Protein AF-A0A965QHJ5-F1 (afdb_monomer_lite)

Radius of gyration: 30.72 Å; chains: 1; bounding box: 61×31×101 Å

Structure (mmCIF, N/CA/C/O backbone):
data_AF-A0A965QHJ5-F1
#
_entry.id   AF-A0A965QHJ5-F1
#
loop_
_atom_site.group_PDB
_atom_site.id
_atom_site.type_symbol
_atom_site.label_atom_id
_atom_site.label_alt_id
_atom_site.label_comp_id
_atom_site.label_asym_id
_atom_site.label_entity_id
_atom_site.label_seq_id
_atom_site.pdbx_PDB_ins_code
_atom_site.Cartn_x
_atom_site.Cartn_y
_atom_site.Cartn_z
_atom_site.occupancy
_atom_site.B_iso_or_equiv
_atom_site.auth_seq_id
_atom_site.auth_comp_id
_atom_site.auth_asym_id
_atom_site.auth_atom_id
_atom_site.pdbx_PDB_model_num
ATOM 1 N N . MET A 1 1 ? 43.991 21.434 71.685 1.00 42.03 1 MET A N 1
ATOM 2 C CA . MET A 1 1 ? 43.874 20.545 70.506 1.00 42.03 1 MET A CA 1
ATOM 3 C C . MET A 1 1 ? 42.749 21.095 69.628 1.00 42.03 1 MET A C 1
ATOM 5 O O . MET A 1 1 ? 41.593 20.913 69.973 1.00 42.03 1 MET A O 1
ATOM 9 N N . ILE A 1 2 ? 43.070 21.845 68.568 1.00 42.16 2 ILE A N 1
ATOM 10 C CA . ILE A 1 2 ? 42.112 22.356 67.566 1.00 42.16 2 ILE A CA 1
ATOM 11 C C . ILE A 1 2 ? 42.619 21.820 66.225 1.00 42.16 2 ILE A C 1
ATOM 13 O O . ILE A 1 2 ? 43.753 22.114 65.851 1.00 42.16 2 ILE A O 1
ATOM 17 N N . ARG A 1 3 ? 41.851 20.956 65.552 1.00 58.09 3 ARG A N 1
ATOM 18 C CA . ARG A 1 3 ? 42.230 20.390 64.247 1.00 58.09 3 ARG A CA 1
ATOM 19 C C . ARG A 1 3 ? 41.580 21.207 63.128 1.00 58.09 3 ARG A C 1
ATOM 21 O O . ARG A 1 3 ? 40.371 21.395 63.113 1.00 58.09 3 ARG A O 1
ATOM 28 N N . SER A 1 4 ? 42.452 21.707 62.258 1.00 48.03 4 SER A N 1
ATOM 29 C CA . SER A 1 4 ? 42.246 22.615 61.130 1.00 48.03 4 SER A CA 1
ATOM 30 C C . SER A 1 4 ? 41.464 21.994 59.964 1.00 48.03 4 SER A C 1
ATOM 32 O O . SER A 1 4 ? 41.584 20.799 59.693 1.00 48.03 4 SER A O 1
ATOM 34 N N . ALA A 1 5 ? 40.708 22.842 59.266 1.00 52.12 5 ALA A N 1
ATOM 35 C CA . ALA A 1 5 ? 40.022 22.579 58.011 1.00 52.12 5 ALA A CA 1
ATOM 36 C C . ALA A 1 5 ? 41.008 22.553 56.826 1.00 52.12 5 ALA A C 1
ATOM 38 O O . ALA A 1 5 ? 41.792 23.481 56.636 1.00 52.12 5 ALA A O 1
ATOM 39 N N . THR A 1 6 ? 40.942 21.513 55.993 1.00 63.38 6 THR A N 1
ATOM 40 C CA . THR A 1 6 ? 41.693 21.397 54.735 1.00 63.38 6 THR A CA 1
ATOM 41 C C . THR A 1 6 ? 40.766 21.662 53.546 1.00 63.38 6 THR A C 1
ATOM 43 O O . THR A 1 6 ? 39.972 20.816 53.142 1.00 63.38 6 THR A O 1
ATOM 46 N N . ALA A 1 7 ? 40.860 22.867 52.981 1.00 50.75 7 ALA A N 1
ATOM 47 C CA . ALA A 1 7 ? 40.175 23.247 51.749 1.00 50.75 7 ALA A CA 1
ATOM 48 C C . ALA A 1 7 ? 40.759 22.484 50.541 1.00 50.75 7 ALA A C 1
ATOM 50 O O . ALA A 1 7 ? 41.967 22.490 50.307 1.00 50.75 7 ALA A O 1
ATOM 51 N N . LYS A 1 8 ? 39.891 21.818 49.772 1.00 70.31 8 LYS A N 1
ATOM 52 C CA . LYS A 1 8 ? 40.210 21.147 48.502 1.00 70.31 8 LYS A CA 1
ATOM 53 C C . LYS A 1 8 ? 40.464 22.219 47.422 1.00 70.31 8 LYS A C 1
ATOM 55 O O . LYS A 1 8 ? 39.581 23.054 47.226 1.00 70.31 8 LYS A O 1
ATOM 60 N N . PRO A 1 9 ? 41.605 22.229 46.706 1.00 62.41 9 PRO A N 1
ATOM 61 C CA . PRO A 1 9 ? 41.825 23.205 45.642 1.00 62.41 9 PRO A CA 1
ATOM 62 C C . PRO A 1 9 ? 40.893 22.921 44.453 1.00 62.41 9 PRO A C 1
ATOM 64 O O . PRO A 1 9 ? 40.756 21.773 44.025 1.00 62.41 9 PRO A O 1
ATOM 67 N N . MET A 1 10 ? 40.244 23.969 43.935 1.00 65.06 10 MET A N 1
ATOM 68 C CA . MET A 1 10 ? 39.471 23.922 42.692 1.00 65.06 10 MET A CA 1
ATOM 69 C C . MET A 1 10 ? 40.411 23.566 41.535 1.00 65.06 10 MET A C 1
ATOM 71 O O . MET A 1 10 ? 41.404 24.248 41.296 1.00 65.06 10 MET A O 1
ATOM 75 N N . ASN A 1 11 ? 40.121 22.464 40.848 1.00 62.41 11 ASN A N 1
ATOM 76 C CA . ASN A 1 11 ? 40.905 21.978 39.720 1.00 62.41 11 ASN A CA 1
ATOM 77 C C . ASN A 1 11 ? 40.475 22.728 38.447 1.00 62.41 11 ASN A C 1
ATOM 79 O O . ASN A 1 11 ? 39.419 22.440 37.895 1.00 62.41 11 ASN A O 1
ATOM 83 N N . LEU A 1 12 ? 41.277 23.700 38.000 1.00 60.44 12 LEU A N 1
ATOM 84 C CA . LEU A 1 12 ? 41.018 24.495 36.788 1.00 60.44 12 LEU A CA 1
ATOM 85 C C . LEU A 1 12 ? 41.296 23.725 35.475 1.00 60.44 12 LEU A C 1
ATOM 87 O O . LEU A 1 12 ? 41.008 24.240 34.400 1.00 60.44 12 LEU A O 1
ATOM 91 N N . GLY A 1 13 ? 41.820 22.494 35.533 1.00 60.34 13 GLY A N 1
ATOM 92 C CA . GLY A 1 13 ? 42.184 21.709 34.344 1.00 60.34 13 GLY A CA 1
ATOM 93 C C . GLY A 1 13 ? 41.014 21.071 33.582 1.00 60.34 13 GLY A C 1
ATOM 94 O O . GLY A 1 13 ? 41.206 20.596 32.467 1.00 60.34 13 GLY A O 1
ATOM 95 N N . SER A 1 14 ? 39.801 21.044 34.143 1.00 58.09 14 SER A N 1
ATOM 96 C CA . SER A 1 14 ? 38.633 20.450 33.471 1.00 58.09 14 SER A CA 1
ATOM 97 C C . SER A 1 14 ? 37.956 21.385 32.464 1.00 58.09 14 SER A C 1
ATOM 99 O O . SER A 1 14 ? 37.255 20.907 31.581 1.00 58.09 14 SER A O 1
ATOM 101 N N . ILE A 1 15 ? 38.189 22.701 32.543 1.00 60.03 15 ILE A N 1
ATOM 102 C CA . ILE A 1 15 ? 37.516 23.688 31.676 1.00 60.03 15 ILE A CA 1
ATOM 103 C C . ILE A 1 15 ? 38.121 23.704 30.258 1.00 60.03 15 ILE A C 1
ATOM 105 O O . ILE A 1 15 ? 37.404 23.892 29.277 1.00 60.03 15 ILE A O 1
ATOM 109 N N . GLU A 1 16 ? 39.421 23.430 30.112 1.00 56.94 16 GLU A N 1
ATOM 110 C CA . GLU A 1 16 ? 40.063 23.325 28.790 1.00 56.94 16 GLU A CA 1
ATOM 111 C C . GLU A 1 16 ? 39.643 22.060 28.018 1.00 56.94 16 GLU A C 1
ATOM 113 O O . GLU A 1 16 ? 39.659 22.052 26.785 1.00 56.94 16 GLU A O 1
ATOM 118 N N . ALA A 1 17 ? 39.235 20.994 28.719 1.00 58.09 17 ALA A N 1
ATOM 119 C CA . ALA A 1 17 ? 38.771 19.754 28.097 1.00 58.09 17 ALA A CA 1
ATOM 120 C C . ALA A 1 17 ? 37.396 19.926 27.425 1.00 58.09 17 ALA A C 1
ATOM 122 O O . ALA A 1 17 ? 37.201 19.464 26.297 1.00 58.09 17 ALA A O 1
ATOM 123 N N . ASP A 1 18 ? 36.485 20.665 28.063 1.00 59.78 18 ASP A N 1
ATOM 124 C CA . ASP A 1 18 ? 35.142 20.915 27.530 1.00 59.78 18 ASP A CA 1
ATOM 125 C C . ASP A 1 18 ? 35.170 21.818 26.286 1.00 59.78 18 ASP A C 1
ATOM 127 O O . ASP A 1 18 ? 34.435 21.569 25.325 1.00 59.78 18 ASP A O 1
ATOM 131 N N . LEU A 1 19 ? 36.087 22.794 26.225 1.00 57.22 19 LEU A N 1
ATOM 132 C CA . LEU A 1 19 ? 36.221 23.686 25.065 1.00 57.22 19 LEU A CA 1
ATOM 133 C C . LEU A 1 19 ? 36.778 22.967 23.820 1.00 57.22 19 LEU A C 1
ATOM 135 O O . LEU A 1 19 ? 36.393 23.279 22.692 1.00 57.22 19 LEU A O 1
ATOM 139 N N . ARG A 1 20 ? 37.635 21.952 24.005 1.00 63.47 20 ARG A N 1
ATOM 140 C CA . ARG A 1 20 ? 38.144 21.108 22.905 1.00 63.47 20 ARG A CA 1
ATOM 141 C C . ARG A 1 20 ? 37.081 20.148 22.363 1.00 63.47 20 ARG A C 1
ATOM 143 O O . ARG A 1 20 ? 37.151 19.793 21.189 1.00 63.47 20 ARG A O 1
ATOM 150 N N . SER A 1 21 ? 36.083 19.774 23.168 1.00 56.97 21 SER A N 1
ATOM 151 C CA . SER A 1 21 ? 34.947 18.963 22.702 1.00 56.97 21 SER A CA 1
ATOM 152 C C . SER A 1 21 ? 33.982 19.760 21.812 1.00 56.97 21 SER A C 1
ATOM 154 O O . SER A 1 21 ? 33.418 19.209 20.867 1.00 56.97 21 SER A O 1
ATOM 156 N N . ILE A 1 22 ? 33.879 21.077 22.027 1.00 61.56 22 ILE A N 1
ATOM 157 C CA . ILE A 1 22 ? 33.075 21.978 21.189 1.00 61.56 22 ILE A CA 1
ATOM 158 C C . ILE A 1 22 ? 33.724 22.222 19.815 1.00 61.56 22 ILE A C 1
ATOM 160 O O . ILE A 1 22 ? 33.021 22.351 18.816 1.00 61.56 22 ILE A O 1
ATOM 164 N N . GLY A 1 23 ? 35.061 22.206 19.737 1.00 53.28 23 GLY A N 1
ATOM 165 C CA . GLY A 1 23 ? 35.816 22.279 18.476 1.00 53.28 23 GLY A CA 1
ATOM 166 C C . GLY A 1 23 ? 35.918 20.951 17.709 1.00 53.28 23 GLY A C 1
ATOM 167 O O . GLY A 1 23 ? 36.476 20.921 16.614 1.00 53.28 23 GLY A O 1
ATOM 168 N N . GLY A 1 24 ? 35.398 19.856 18.275 1.00 55.50 24 GLY A N 1
ATOM 169 C CA . GLY A 1 24 ? 35.535 18.486 17.773 1.00 55.50 24 GLY A CA 1
ATOM 170 C C . GLY A 1 24 ? 34.233 17.832 17.307 1.00 55.50 24 GLY A C 1
ATOM 171 O O . GLY A 1 24 ? 34.195 16.608 17.189 1.00 55.50 24 GLY A O 1
ATOM 172 N N . SER A 1 25 ? 33.176 18.604 17.024 1.00 53.91 25 SER A N 1
ATOM 173 C CA . SER A 1 25 ? 31.926 18.094 16.436 1.00 53.91 25 SER A CA 1
ATOM 174 C C . SER A 1 25 ? 32.111 17.735 14.952 1.00 53.91 25 SER A C 1
ATOM 176 O O . SER A 1 25 ? 31.589 18.364 14.033 1.00 53.91 25 SER A O 1
ATOM 178 N N . SER A 1 26 ? 32.900 16.689 14.711 1.00 57.22 26 SER A N 1
ATOM 179 C CA . SER A 1 26 ? 32.781 15.838 13.533 1.00 57.22 26 SER A CA 1
ATOM 180 C C . SER A 1 26 ? 31.560 14.946 13.732 1.00 57.22 26 SER A C 1
ATOM 182 O O . SER A 1 26 ? 31.646 13.906 14.379 1.00 57.22 26 SER A O 1
ATOM 184 N N . GLY A 1 27 ? 30.413 15.368 13.198 1.00 55.09 27 GLY A N 1
ATOM 185 C CA . GLY A 1 27 ? 29.167 14.615 13.362 1.00 55.09 27 GLY A CA 1
ATOM 186 C C . GLY A 1 27 ? 28.091 14.816 12.300 1.00 55.09 27 GLY A C 1
ATOM 187 O O . GLY A 1 27 ? 27.071 14.145 12.373 1.00 55.09 27 GLY A O 1
ATOM 188 N N . VAL A 1 28 ? 28.297 15.665 11.288 1.00 54.41 28 VAL A N 1
ATOM 189 C CA . VAL A 1 28 ? 27.370 15.767 10.147 1.00 54.41 28 VAL A CA 1
ATOM 190 C C . VAL A 1 28 ? 28.124 15.453 8.861 1.00 54.41 28 VAL A C 1
ATOM 192 O O . VAL A 1 28 ? 28.453 16.319 8.057 1.00 54.41 28 VAL A O 1
ATOM 195 N N . LYS A 1 29 ? 28.390 14.158 8.652 1.00 48.47 29 LYS A N 1
ATOM 196 C CA . LYS A 1 29 ? 28.551 13.603 7.302 1.00 48.47 29 LYS A CA 1
ATOM 197 C C . LYS A 1 29 ? 27.168 13.579 6.651 1.00 48.47 29 LYS A C 1
ATOM 199 O O . LYS A 1 29 ? 26.528 12.536 6.555 1.00 48.47 29 LYS A O 1
ATOM 204 N N . GLY A 1 30 ? 26.713 14.747 6.206 1.00 47.53 30 GLY A N 1
ATOM 205 C CA . GLY A 1 30 ? 25.680 14.850 5.186 1.00 47.53 30 GLY A CA 1
ATOM 206 C C . GLY A 1 30 ? 26.253 14.317 3.880 1.00 47.53 30 GLY A C 1
ATOM 207 O O . GLY A 1 30 ? 26.817 15.068 3.090 1.00 47.53 30 GLY A O 1
ATOM 208 N N . LYS A 1 31 ? 26.153 13.002 3.665 1.00 47.81 31 LYS A N 1
ATOM 209 C CA . LYS A 1 31 ? 26.248 12.413 2.328 1.00 47.81 31 LYS A CA 1
ATOM 210 C C . LYS A 1 31 ? 24.996 12.837 1.565 1.00 47.81 31 LYS A C 1
ATOM 212 O O . LYS A 1 31 ? 24.042 12.079 1.477 1.00 47.81 31 LYS A O 1
ATOM 217 N N . ASN A 1 32 ? 25.010 14.052 1.030 1.00 49.62 32 ASN A N 1
ATOM 218 C CA . ASN A 1 32 ? 24.201 14.381 -0.133 1.00 49.62 32 ASN A CA 1
ATOM 219 C C . ASN A 1 32 ? 25.132 14.322 -1.345 1.00 49.62 32 ASN A C 1
ATOM 221 O O . ASN A 1 32 ? 25.517 15.334 -1.924 1.00 49.62 32 ASN A O 1
ATOM 225 N N . GLN A 1 33 ? 25.583 13.102 -1.647 1.00 44.41 33 GLN A N 1
ATOM 226 C CA . GLN A 1 33 ? 26.099 12.784 -2.968 1.00 44.41 33 GLN A CA 1
ATOM 227 C C . GLN A 1 33 ? 24.874 12.657 -3.868 1.00 44.41 33 GLN A C 1
ATOM 229 O O . GLN A 1 33 ? 24.253 11.602 -3.945 1.00 44.41 33 GLN A O 1
ATOM 234 N N . VAL A 1 34 ? 24.509 13.763 -4.506 1.00 55.59 34 VAL A N 1
ATOM 235 C CA . VAL A 1 34 ? 23.773 13.726 -5.769 1.00 55.59 34 VAL A CA 1
ATOM 236 C C . VAL A 1 34 ? 24.765 13.277 -6.842 1.00 55.59 34 VAL A C 1
ATOM 238 O O . VAL A 1 34 ? 25.279 14.074 -7.622 1.00 55.59 34 VAL A O 1
ATOM 241 N N . ASP A 1 35 ? 25.096 11.986 -6.808 1.00 39.84 35 ASP A N 1
ATOM 242 C CA . ASP A 1 35 ? 25.832 11.315 -7.871 1.00 39.84 35 ASP A CA 1
ATOM 243 C C . ASP A 1 35 ? 24.831 11.043 -8.999 1.00 39.84 35 ASP A C 1
ATOM 245 O O . ASP A 1 35 ? 23.942 10.200 -8.883 1.00 39.84 35 ASP A O 1
ATOM 249 N N . GLY A 1 36 ? 24.941 11.813 -10.083 1.00 50.94 36 GLY A N 1
ATOM 250 C CA . GLY A 1 36 ? 24.054 11.790 -11.250 1.00 50.94 36 GLY A CA 1
ATOM 251 C C . GLY A 1 36 ? 24.145 10.526 -12.114 1.00 50.94 36 GLY A C 1
ATOM 252 O O . GLY A 1 36 ? 24.331 10.627 -13.323 1.00 50.94 36 GLY A O 1
ATOM 253 N N . ALA A 1 37 ? 24.011 9.340 -11.520 1.00 50.91 37 ALA A N 1
ATOM 254 C CA . ALA A 1 37 ? 24.049 8.059 -12.225 1.00 50.91 37 ALA A CA 1
ATOM 255 C C . ALA A 1 37 ? 23.229 6.958 -11.518 1.00 50.91 37 ALA A C 1
ATOM 257 O O . ALA A 1 37 ? 23.706 5.836 -11.356 1.00 50.91 37 ALA A O 1
ATOM 258 N N . SER A 1 38 ? 22.017 7.254 -11.026 1.00 50.56 38 SER A N 1
ATOM 259 C CA . SER A 1 38 ? 21.186 6.257 -10.310 1.00 50.56 38 SER A CA 1
ATOM 260 C C . SER A 1 38 ? 19.663 6.428 -10.457 1.00 50.56 38 SER A C 1
ATOM 262 O O . SER A 1 38 ? 18.913 5.929 -9.624 1.00 50.56 38 SER A O 1
ATOM 264 N N . ASN A 1 39 ? 19.171 7.074 -11.520 1.00 58.12 39 ASN A N 1
ATOM 265 C CA . ASN A 1 39 ? 17.723 7.294 -11.696 1.00 58.12 39 ASN A CA 1
ATOM 266 C C . ASN A 1 39 ? 16.913 5.983 -11.806 1.00 58.12 39 ASN A C 1
ATOM 268 O O . ASN A 1 39 ? 15.762 5.923 -11.376 1.00 58.12 39 ASN A O 1
ATOM 272 N N . ASP A 1 40 ? 17.519 4.909 -12.323 1.00 60.41 40 ASP A N 1
ATOM 273 C CA . ASP A 1 40 ? 16.822 3.634 -12.546 1.00 60.41 40 ASP A CA 1
ATOM 274 C C . ASP A 1 40 ? 16.484 2.907 -11.228 1.00 60.41 40 ASP A C 1
ATOM 276 O O . ASP A 1 40 ? 15.494 2.177 -11.134 1.00 60.41 40 ASP A O 1
ATOM 280 N N . GLY A 1 41 ? 17.289 3.123 -10.181 1.00 70.44 41 GLY A N 1
ATOM 281 C CA . GLY A 1 41 ? 17.091 2.512 -8.864 1.00 70.44 41 GLY A CA 1
ATOM 282 C C . GLY A 1 41 ? 16.132 3.288 -7.960 1.00 70.44 41 GLY A C 1
ATOM 283 O O . GLY A 1 41 ? 15.447 2.689 -7.130 1.00 70.44 41 GLY A O 1
ATOM 284 N N . GLU A 1 42 ? 16.051 4.608 -8.124 1.00 79.75 42 GLU A N 1
ATOM 285 C CA . GLU A 1 42 ? 15.230 5.483 -7.280 1.00 79.75 42 GLU A CA 1
ATOM 286 C C . GLU A 1 42 ? 13.731 5.246 -7.482 1.00 79.75 42 GLU A C 1
ATOM 288 O O . GLU A 1 42 ? 12.996 5.135 -6.501 1.00 79.75 42 GLU A O 1
ATOM 293 N N . PHE A 1 43 ? 13.277 5.050 -8.725 1.00 77.81 43 PHE A N 1
ATOM 294 C CA . PHE A 1 43 ? 11.875 4.715 -9.000 1.00 77.81 43 PHE A CA 1
ATOM 295 C C . PHE A 1 43 ? 11.478 3.356 -8.409 1.00 77.81 43 PHE A C 1
ATOM 297 O O . PHE A 1 43 ? 10.410 3.226 -7.810 1.00 77.81 43 PHE A O 1
ATOM 304 N N . LEU A 1 44 ? 12.343 2.342 -8.528 1.00 79.38 44 LEU A N 1
ATOM 305 C CA . LEU A 1 44 ? 12.094 1.025 -7.937 1.00 79.38 44 LEU A CA 1
ATOM 306 C C . LEU A 1 44 ? 12.054 1.077 -6.408 1.00 79.38 44 LEU A C 1
ATOM 308 O O . LEU A 1 44 ? 11.268 0.352 -5.796 1.00 79.38 44 LEU A O 1
ATOM 312 N N . ASN A 1 45 ? 12.876 1.922 -5.788 1.00 81.94 45 ASN A N 1
ATOM 313 C CA . ASN A 1 45 ? 12.847 2.135 -4.345 1.00 81.94 45 ASN A CA 1
ATOM 314 C C . ASN A 1 45 ? 11.567 2.856 -3.910 1.00 81.94 45 ASN A C 1
ATOM 316 O O . ASN A 1 45 ? 10.905 2.374 -2.995 1.00 81.94 45 ASN A O 1
ATOM 320 N N . LEU A 1 46 ? 11.154 3.911 -4.619 1.00 83.25 46 LEU A N 1
ATOM 321 C CA . LEU A 1 46 ? 9.894 4.612 -4.357 1.00 83.25 46 LEU A CA 1
ATOM 322 C C . LEU A 1 46 ? 8.675 3.694 -4.544 1.00 83.25 46 LEU A C 1
ATOM 324 O O . LEU A 1 46 ? 7.748 3.705 -3.739 1.00 83.25 46 LEU A O 1
ATOM 328 N N . LEU A 1 47 ? 8.687 2.848 -5.578 1.00 78.88 47 LEU A N 1
ATOM 329 C CA . LEU A 1 47 ? 7.642 1.854 -5.815 1.00 78.88 47 LEU A CA 1
ATOM 330 C C . LEU A 1 47 ? 7.572 0.826 -4.678 1.00 78.88 47 LEU A C 1
ATOM 332 O O . LEU A 1 47 ? 6.482 0.498 -4.211 1.00 78.88 47 LEU A O 1
ATOM 336 N N . LYS A 1 48 ? 8.721 0.317 -4.220 1.00 84.12 48 LYS A N 1
ATOM 337 C CA . LYS A 1 48 ? 8.791 -0.601 -3.072 1.00 84.12 48 LYS A CA 1
ATOM 338 C C . LYS A 1 48 ? 8.269 0.048 -1.794 1.00 84.12 48 LYS A C 1
ATOM 340 O O . LYS A 1 48 ? 7.560 -0.611 -1.037 1.00 84.12 48 LYS A O 1
ATOM 345 N N . GLU A 1 49 ? 8.605 1.310 -1.568 1.00 87.00 49 GLU A N 1
ATOM 346 C CA . GLU A 1 49 ? 8.151 2.077 -0.411 1.00 87.00 49 GLU A CA 1
ATOM 347 C C . GLU A 1 49 ? 6.632 2.292 -0.459 1.00 87.00 49 GLU A C 1
ATOM 349 O O . GLU A 1 49 ? 5.936 1.964 0.499 1.00 87.00 49 GLU A O 1
ATOM 354 N N . GLY A 1 50 ? 6.085 2.659 -1.623 1.00 81.25 50 GLY A N 1
ATOM 355 C CA . GLY A 1 50 ? 4.639 2.738 -1.834 1.00 81.25 50 GLY A CA 1
ATOM 356 C C . GLY A 1 50 ? 3.921 1.404 -1.584 1.00 81.25 50 GLY A C 1
ATOM 357 O O . GLY A 1 50 ? 2.864 1.384 -0.956 1.00 81.25 50 GLY A O 1
ATOM 358 N N . ILE A 1 51 ? 4.503 0.276 -2.020 1.00 85.19 51 ILE A N 1
ATOM 359 C CA . ILE A 1 51 ? 3.993 -1.084 -1.732 1.00 85.19 51 ILE A CA 1
ATOM 360 C C . ILE A 1 51 ? 3.970 -1.368 -0.230 1.00 85.19 51 ILE A C 1
ATOM 362 O O . ILE A 1 51 ? 2.982 -1.911 0.277 1.00 85.19 51 ILE A O 1
ATOM 366 N N . ALA A 1 52 ? 5.023 -0.990 0.491 1.00 87.88 52 ALA A N 1
ATOM 367 C CA . ALA A 1 52 ? 5.077 -1.146 1.938 1.00 87.88 52 ALA A CA 1
ATOM 368 C C . ALA A 1 52 ? 4.017 -0.285 2.649 1.00 87.88 52 ALA A C 1
ATOM 370 O O . ALA A 1 52 ? 3.363 -0.770 3.577 1.00 87.88 52 ALA A O 1
ATOM 371 N N . ASP A 1 53 ? 3.785 0.940 2.177 1.00 83.44 53 ASP A N 1
ATOM 372 C CA . ASP A 1 53 ? 2.786 1.853 2.738 1.00 83.44 53 ASP A CA 1
ATOM 373 C C . ASP A 1 53 ? 1.353 1.361 2.534 1.00 83.44 53 ASP A C 1
ATOM 375 O O . ASP A 1 53 ? 0.555 1.379 3.475 1.00 83.44 53 ASP A O 1
ATOM 379 N N . VAL A 1 54 ? 1.021 0.840 1.350 1.00 82.69 54 VAL A N 1
ATOM 380 C CA . VAL A 1 54 ? -0.300 0.231 1.125 1.00 82.69 54 VAL A CA 1
ATOM 381 C C . VAL A 1 54 ? -0.488 -0.990 2.022 1.00 82.69 54 VAL A C 1
ATOM 383 O O . VAL A 1 54 ? -1.535 -1.120 2.651 1.00 82.69 54 VAL A O 1
ATOM 386 N N . ASN A 1 55 ? 0.528 -1.846 2.166 1.00 84.88 55 ASN A N 1
ATOM 387 C CA . ASN A 1 55 ? 0.456 -2.996 3.074 1.00 84.88 55 ASN A CA 1
ATOM 388 C C . ASN A 1 55 ? 0.198 -2.561 4.528 1.00 84.88 55 ASN A C 1
ATOM 390 O O . ASN A 1 55 ? -0.644 -3.139 5.222 1.00 84.88 55 ASN A O 1
ATOM 394 N N . LYS A 1 56 ? 0.880 -1.503 4.977 1.00 88.00 56 LYS A N 1
ATOM 395 C CA . LYS A 1 56 ? 0.673 -0.919 6.303 1.00 88.00 56 LYS A CA 1
ATOM 396 C C . LYS A 1 56 ? -0.752 -0.384 6.465 1.00 88.00 56 LYS A C 1
ATOM 398 O O . LYS A 1 56 ? -1.397 -0.700 7.463 1.00 88.00 56 LYS A O 1
ATOM 403 N N . SER A 1 57 ? -1.255 0.351 5.474 1.00 79.81 57 SER A N 1
ATOM 404 C CA . SER A 1 57 ? -2.611 0.909 5.483 1.00 79.81 57 SER A CA 1
ATOM 405 C C . SER A 1 57 ? -3.694 -0.179 5.477 1.00 79.81 57 SER A C 1
ATOM 407 O O . SER A 1 57 ? -4.688 -0.062 6.196 1.00 79.81 57 SER A O 1
ATOM 409 N N . MET A 1 58 ? -3.476 -1.284 4.755 1.00 78.50 58 MET A N 1
ATOM 410 C CA . MET A 1 58 ? -4.352 -2.461 4.797 1.00 78.50 58 MET A CA 1
ATOM 411 C C . MET A 1 58 ? -4.400 -3.076 6.200 1.00 78.50 58 MET A C 1
ATOM 413 O O . MET A 1 58 ? -5.482 -3.283 6.741 1.00 78.50 58 MET A O 1
ATOM 417 N N . LYS A 1 59 ? -3.243 -3.288 6.843 1.00 85.81 59 LYS A N 1
ATOM 418 C CA . LYS A 1 59 ? -3.178 -3.812 8.219 1.00 85.81 59 LYS A CA 1
ATOM 419 C C . LYS A 1 59 ? -3.850 -2.905 9.249 1.00 85.81 59 LYS A C 1
ATOM 421 O O . LYS A 1 59 ? -4.477 -3.401 10.184 1.00 85.81 59 LYS A O 1
ATOM 426 N N . GLU A 1 60 ? -3.692 -1.591 9.115 1.00 82.19 60 GLU A N 1
ATOM 427 C CA . GLU A 1 60 ? -4.387 -0.621 9.969 1.00 82.19 60 GLU A CA 1
ATOM 428 C C . GLU A 1 60 ? -5.901 -0.679 9.766 1.00 82.19 60 GLU A C 1
ATOM 430 O O . GLU A 1 60 ? -6.643 -0.679 10.747 1.00 82.19 60 GLU A O 1
ATOM 435 N N . SER A 1 61 ? -6.352 -0.811 8.518 1.00 73.62 61 SER A N 1
ATOM 436 C CA . SER A 1 61 ? -7.772 -0.946 8.178 1.00 73.62 61 SER A CA 1
ATOM 437 C C . SER A 1 61 ? -8.379 -2.238 8.732 1.00 73.62 61 SER A C 1
ATOM 439 O O . SER A 1 61 ? -9.474 -2.205 9.298 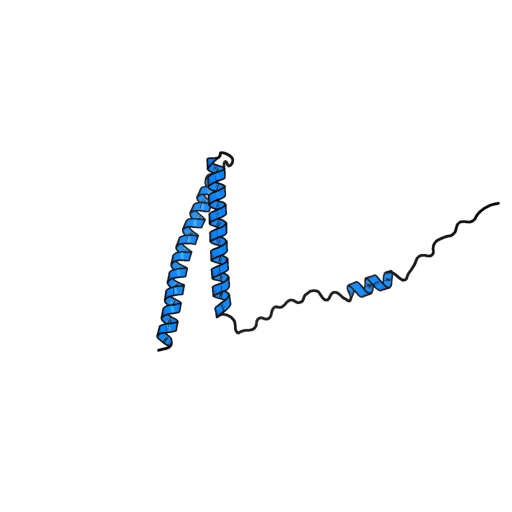1.00 73.62 61 SER A O 1
ATOM 441 N N . ASP A 1 62 ? -7.662 -3.361 8.647 1.00 78.88 62 ASP A N 1
ATOM 442 C CA . ASP A 1 62 ? -8.081 -4.642 9.230 1.00 78.88 62 ASP A CA 1
ATOM 443 C C . ASP A 1 62 ? -8.220 -4.537 10.751 1.00 78.88 62 ASP A C 1
ATOM 445 O O . ASP A 1 62 ? -9.220 -4.963 11.334 1.00 78.88 62 ASP A O 1
ATOM 449 N N . LYS A 1 63 ? -7.241 -3.902 11.404 1.00 81.00 63 LYS A N 1
ATOM 450 C CA . LYS A 1 63 ? -7.268 -3.670 12.848 1.00 81.00 63 LYS A CA 1
ATOM 451 C C . LYS A 1 63 ? -8.429 -2.761 13.252 1.00 81.00 63 LYS A C 1
ATOM 453 O O . LYS A 1 63 ? -9.166 -3.100 14.173 1.00 81.00 63 LYS A O 1
ATOM 458 N N . ALA A 1 64 ? -8.636 -1.657 12.536 1.00 69.62 64 ALA A N 1
ATOM 459 C CA . ALA A 1 64 ? -9.748 -0.740 12.771 1.00 69.62 64 ALA A CA 1
ATOM 460 C C . ALA A 1 64 ? -11.110 -1.422 12.562 1.00 69.62 64 ALA A C 1
ATOM 462 O O . ALA A 1 64 ? -12.044 -1.179 13.323 1.00 69.62 64 ALA A O 1
ATOM 463 N N . SER A 1 65 ? -11.222 -2.313 11.574 1.00 67.44 65 SER A N 1
ATOM 464 C CA . SER A 1 65 ? -12.427 -3.115 11.326 1.00 67.44 65 SER A CA 1
ATOM 465 C C . SER A 1 65 ? -12.698 -4.103 12.463 1.00 67.44 65 SER A C 1
ATOM 467 O O . SER A 1 65 ? -13.841 -4.265 12.891 1.00 67.44 65 SER A O 1
ATOM 469 N N . MET A 1 66 ? -11.649 -4.720 13.009 1.00 72.81 66 MET A N 1
ATOM 470 C CA . MET A 1 66 ? -11.750 -5.650 14.135 1.00 72.81 66 MET A CA 1
ATOM 471 C C . MET A 1 66 ? -12.082 -4.933 15.455 1.00 72.81 66 MET A C 1
ATOM 473 O O . MET A 1 66 ? -12.903 -5.413 16.240 1.00 72.81 66 MET A O 1
ATOM 477 N N . ASP A 1 67 ? -11.524 -3.743 15.679 1.00 68.00 67 ASP A N 1
ATOM 478 C CA . ASP A 1 67 ? -11.849 -2.881 16.823 1.00 68.00 67 ASP A CA 1
ATOM 479 C C . ASP A 1 67 ? -13.285 -2.326 16.741 1.00 68.00 67 ASP A C 1
ATOM 481 O O . ASP A 1 67 ? -13.953 -2.159 17.766 1.00 68.00 67 ASP A O 1
ATOM 485 N N . LEU A 1 68 ? -13.799 -2.104 15.527 1.00 66.12 68 LEU A N 1
ATOM 486 C CA . LEU A 1 68 ? -15.199 -1.751 15.286 1.00 66.12 68 LEU A CA 1
ATOM 487 C C . LEU A 1 68 ? -16.137 -2.936 15.584 1.00 66.12 68 LEU A C 1
ATOM 489 O O . LEU A 1 68 ? -17.117 -2.782 16.309 1.00 66.12 68 LEU A O 1
ATOM 493 N N . ALA A 1 69 ? -15.812 -4.135 15.086 1.00 66.75 69 ALA A N 1
ATOM 494 C CA . ALA A 1 69 ? -16.606 -5.350 15.291 1.00 66.75 69 ALA A CA 1
ATOM 495 C C . ALA A 1 69 ? -16.640 -5.814 16.760 1.00 66.75 69 ALA A C 1
ATOM 497 O O . ALA A 1 69 ? -17.628 -6.389 17.209 1.00 66.75 69 ALA A O 1
ATOM 498 N N . THR A 1 70 ? -15.577 -5.541 17.524 1.00 74.56 70 THR A N 1
ATOM 499 C CA . THR A 1 70 ? -15.504 -5.822 18.971 1.00 74.56 70 THR A CA 1
ATOM 500 C C . THR A 1 70 ? -16.153 -4.736 19.837 1.00 74.56 70 THR A C 1
ATOM 502 O O . THR A 1 70 ? -16.152 -4.853 21.063 1.00 74.56 70 THR A O 1
ATOM 505 N N . GLY A 1 71 ? -16.719 -3.686 19.226 1.00 63.56 71 GLY A N 1
ATOM 506 C CA . GLY A 1 71 ? -17.416 -2.602 19.923 1.00 63.56 71 GLY A CA 1
ATOM 507 C C . GLY A 1 71 ? -16.495 -1.636 20.675 1.00 63.56 71 GLY A C 1
ATOM 508 O O . GLY A 1 71 ? -16.976 -0.838 21.476 1.00 63.56 71 GLY A O 1
ATOM 509 N N . LYS A 1 72 ? -15.176 -1.691 20.439 1.00 60.66 72 LYS A N 1
ATOM 510 C CA . LYS A 1 72 ? -14.182 -0.815 21.083 1.00 60.66 72 LYS A CA 1
ATOM 511 C C . LYS A 1 72 ? -14.049 0.554 20.420 1.00 60.66 72 LYS A C 1
ATOM 513 O O . LYS A 1 72 ? -13.454 1.447 21.019 1.00 60.66 72 LYS A O 1
ATOM 518 N N . SER A 1 73 ? -14.582 0.736 19.212 1.00 55.09 73 SER A N 1
ATOM 519 C CA . SER A 1 73 ? -14.466 1.989 18.466 1.00 55.09 73 SER A CA 1
ATOM 520 C C . SER A 1 73 ? -15.821 2.486 17.970 1.00 55.09 73 SER A C 1
ATOM 522 O O . SER A 1 73 ? -16.571 1.758 17.328 1.00 55.09 73 SER A O 1
ATOM 524 N N . SER A 1 74 ? -16.112 3.759 18.246 1.00 57.31 74 SER A N 1
ATOM 525 C CA . SER A 1 74 ? -17.314 4.470 17.785 1.00 57.31 74 SER A CA 1
ATOM 526 C C . SER A 1 74 ? -17.126 5.137 16.410 1.00 57.31 74 SER A C 1
ATOM 528 O O . SER A 1 74 ? -18.016 5.843 15.939 1.00 57.31 74 SER A O 1
ATOM 530 N N . ASN A 1 75 ? -15.971 4.941 15.763 1.00 63.97 75 ASN A N 1
ATOM 531 C CA . ASN A 1 75 ? -15.555 5.668 14.561 1.00 63.97 75 ASN A CA 1
ATOM 532 C C . ASN A 1 75 ? -15.735 4.843 13.277 1.00 63.97 75 ASN A C 1
ATOM 534 O O . ASN A 1 75 ? -14.797 4.649 12.509 1.00 63.97 75 ASN A O 1
ATOM 538 N N . ILE A 1 76 ? -16.966 4.404 12.998 1.00 66.94 76 ILE A N 1
ATOM 539 C CA . ILE A 1 76 ? -17.314 3.726 11.733 1.00 66.94 76 ILE A CA 1
ATOM 540 C C . ILE A 1 76 ? -16.913 4.542 10.491 1.00 66.94 76 ILE A C 1
ATOM 542 O O . ILE A 1 76 ? -16.563 3.975 9.461 1.00 66.94 76 ILE A O 1
ATOM 546 N N . HIS A 1 77 ? -16.904 5.874 10.605 1.00 71.94 77 HIS A N 1
ATOM 547 C CA . HIS A 1 77 ? -16.473 6.779 9.538 1.00 71.94 77 HIS A CA 1
ATOM 548 C C . HIS A 1 77 ? -14.970 6.661 9.233 1.00 71.94 77 HIS A C 1
ATOM 550 O O . HIS A 1 77 ? -14.593 6.673 8.065 1.00 71.94 77 HIS A O 1
ATOM 556 N N . GLU A 1 78 ? -14.121 6.495 10.251 1.00 74.00 78 GLU A N 1
ATOM 557 C CA . GLU A 1 78 ? -12.667 6.345 10.085 1.00 74.00 78 GLU A CA 1
ATOM 558 C C . GLU A 1 78 ? -12.328 5.005 9.415 1.00 74.00 78 GLU A C 1
ATOM 560 O O . GLU A 1 78 ? -11.490 4.947 8.513 1.00 74.00 78 GLU A O 1
ATOM 565 N N . THR A 1 79 ? -13.033 3.931 9.796 1.00 75.25 79 THR A N 1
ATOM 566 C CA . THR A 1 79 ? -12.891 2.609 9.169 1.00 75.25 79 THR A CA 1
ATOM 567 C C . THR A 1 79 ? -13.327 2.649 7.705 1.00 75.25 79 THR A C 1
ATOM 569 O O . THR A 1 79 ? -12.567 2.231 6.837 1.00 75.25 79 THR A O 1
ATOM 572 N N . MET A 1 80 ? -14.503 3.215 7.405 1.00 77.25 80 MET A N 1
ATOM 573 C CA . MET A 1 80 ? -14.985 3.368 6.023 1.00 77.25 80 MET A CA 1
ATOM 574 C C . MET A 1 80 ? -14.036 4.221 5.171 1.00 77.25 80 MET A C 1
ATOM 576 O O . MET A 1 80 ? -13.774 3.886 4.017 1.00 77.25 80 MET A O 1
ATOM 580 N N . LEU A 1 81 ? -13.476 5.296 5.738 1.00 82.06 81 LEU A N 1
ATOM 581 C CA . LEU A 1 81 ? -12.494 6.134 5.050 1.00 82.06 81 LEU A CA 1
ATOM 582 C C . LEU A 1 81 ? -11.183 5.383 4.786 1.00 82.06 81 LEU A C 1
ATOM 584 O O . LEU A 1 81 ? -10.589 5.540 3.720 1.00 82.06 81 LEU A O 1
ATOM 588 N N . SER A 1 82 ? -10.732 4.567 5.738 1.00 75.62 82 SER A N 1
ATOM 589 C CA . SER A 1 82 ? -9.516 3.760 5.596 1.00 75.62 82 SER A CA 1
ATOM 590 C C . SER A 1 82 ? -9.686 2.678 4.528 1.00 75.62 82 SER A C 1
ATOM 592 O O . SER A 1 82 ? -8.823 2.537 3.663 1.00 75.62 82 SER A O 1
ATOM 594 N N . VAL A 1 83 ? -10.843 2.010 4.497 1.00 82.12 83 VAL A N 1
ATOM 595 C CA . VAL A 1 83 ? -11.206 1.052 3.441 1.00 82.12 83 VAL A CA 1
ATOM 596 C C . VAL A 1 83 ? -11.237 1.734 2.069 1.00 82.12 83 VAL A C 1
ATOM 598 O O . VAL A 1 83 ? -10.594 1.253 1.139 1.00 82.12 83 VAL A O 1
ATOM 601 N N . ALA A 1 84 ? -11.884 2.897 1.947 1.00 83.00 84 ALA A N 1
ATOM 602 C CA . ALA A 1 84 ? -11.932 3.640 0.686 1.00 83.00 84 ALA A CA 1
ATOM 603 C C . ALA A 1 84 ? -10.533 4.067 0.193 1.00 83.00 84 ALA A C 1
ATOM 605 O O . ALA A 1 84 ? -10.232 3.986 -1.000 1.00 83.00 84 ALA A O 1
ATOM 606 N N . LYS A 1 85 ? -9.645 4.489 1.106 1.00 82.06 85 LYS A N 1
ATOM 607 C CA . LYS A 1 85 ? -8.241 4.796 0.783 1.00 82.06 85 LYS A CA 1
ATOM 608 C C . LYS A 1 85 ? -7.480 3.553 0.319 1.00 82.06 85 LYS A C 1
ATOM 610 O O . LYS A 1 85 ? -6.723 3.641 -0.648 1.00 82.06 85 LYS A O 1
ATOM 615 N N . ALA A 1 86 ? -7.689 2.412 0.974 1.00 83.44 86 ALA A N 1
ATOM 616 C CA . ALA A 1 86 ? -7.046 1.153 0.615 1.00 83.44 86 ALA A CA 1
ATOM 617 C C . ALA A 1 86 ? -7.484 0.663 -0.776 1.00 83.44 86 ALA A C 1
ATOM 619 O O . ALA A 1 86 ? -6.634 0.300 -1.588 1.00 83.44 86 ALA A O 1
ATOM 620 N N . GLU A 1 87 ? -8.781 0.721 -1.093 1.00 86.81 87 GLU A N 1
ATOM 621 C CA . GLU A 1 87 ? -9.305 0.363 -2.418 1.00 86.81 87 GLU A CA 1
ATOM 622 C C . GLU A 1 87 ? -8.742 1.261 -3.527 1.00 86.81 87 GLU A C 1
ATOM 624 O O . GLU A 1 87 ? -8.341 0.773 -4.589 1.00 86.81 87 GLU A O 1
ATOM 629 N N . LEU A 1 88 ? -8.664 2.573 -3.287 1.00 91.38 88 LEU A N 1
ATOM 630 C CA . LEU A 1 88 ? -8.073 3.512 -4.240 1.00 91.38 88 LEU A CA 1
ATOM 631 C C . LEU A 1 88 ? -6.578 3.231 -4.455 1.00 91.38 88 LEU A C 1
ATOM 633 O O . LEU A 1 88 ? -6.122 3.153 -5.598 1.00 91.38 88 LEU A O 1
ATOM 637 N N . GLY A 1 89 ? -5.824 3.033 -3.370 1.00 86.19 89 GLY A N 1
ATOM 638 C CA . GLY A 1 89 ? -4.398 2.710 -3.427 1.00 86.19 89 GLY A CA 1
ATOM 639 C C . GLY A 1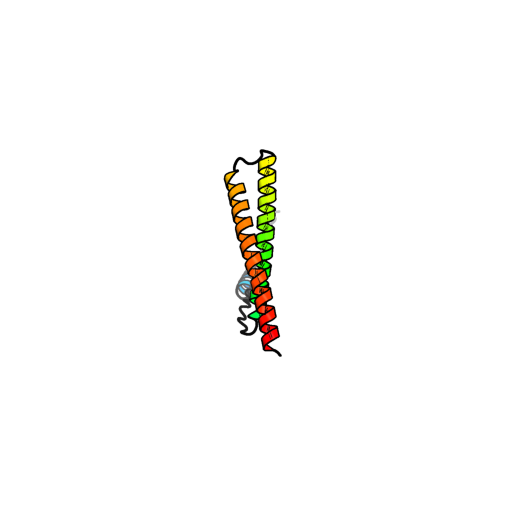 89 ? -4.123 1.401 -4.167 1.00 86.19 89 GLY A C 1
ATOM 640 O O . GLY A 1 89 ? -3.219 1.338 -5.003 1.00 86.19 89 GLY A O 1
ATOM 641 N N . LEU A 1 90 ? -4.947 0.377 -3.935 1.00 89.31 90 LEU A N 1
ATOM 642 C CA . LEU A 1 90 ? -4.843 -0.910 -4.616 1.00 89.31 90 LEU A CA 1
ATOM 643 C C . LEU A 1 90 ? -5.086 -0.781 -6.124 1.00 89.31 90 LEU A C 1
ATOM 645 O O . LEU A 1 90 ? -4.292 -1.281 -6.922 1.00 89.31 90 LEU A O 1
ATOM 649 N N . ASN A 1 91 ? -6.148 -0.080 -6.529 1.00 88.25 91 ASN A N 1
ATOM 650 C CA . ASN A 1 91 ? -6.433 0.161 -7.945 1.00 88.25 91 ASN A CA 1
ATOM 651 C C . ASN A 1 91 ? -5.279 0.897 -8.637 1.00 88.25 91 ASN A C 1
ATOM 653 O O . ASN A 1 91 ? -4.883 0.539 -9.750 1.00 88.25 91 ASN A O 1
ATOM 657 N N . MET A 1 92 ? -4.694 1.884 -7.959 1.00 89.75 92 MET A N 1
ATOM 658 C CA . MET A 1 92 ? -3.545 2.622 -8.473 1.00 89.75 92 MET A CA 1
ATOM 659 C C . MET A 1 92 ? -2.304 1.726 -8.603 1.00 89.75 92 MET A C 1
ATOM 661 O O . MET A 1 92 ? -1.598 1.794 -9.609 1.00 89.75 92 MET A O 1
ATOM 665 N N . MET A 1 93 ? -2.072 0.813 -7.655 1.00 86.88 93 MET A N 1
ATOM 666 C CA . MET A 1 93 ? -0.990 -0.173 -7.752 1.00 86.88 93 MET A CA 1
ATOM 667 C C . MET A 1 93 ? -1.149 -1.146 -8.906 1.00 86.88 93 MET A C 1
ATOM 669 O O . MET A 1 93 ? -0.160 -1.477 -9.556 1.00 86.88 93 MET A O 1
ATOM 673 N N . VAL A 1 94 ? -2.368 -1.605 -9.186 1.00 91.38 94 VAL A N 1
ATOM 674 C CA . VAL A 1 94 ? -2.619 -2.488 -10.332 1.00 91.38 94 VAL A CA 1
ATOM 675 C C . VAL A 1 94 ? -2.255 -1.776 -11.635 1.00 91.38 94 VAL A C 1
ATOM 677 O O . VAL A 1 94 ? -1.580 -2.359 -12.486 1.00 91.38 94 VAL A O 1
ATOM 680 N N . GLN A 1 95 ? -2.626 -0.502 -11.775 1.00 89.12 95 GLN A N 1
ATOM 681 C CA . GLN A 1 95 ? -2.251 0.304 -12.940 1.00 89.12 95 GLN A CA 1
ATOM 682 C C . GLN A 1 95 ? -0.735 0.503 -13.031 1.00 89.12 95 GLN 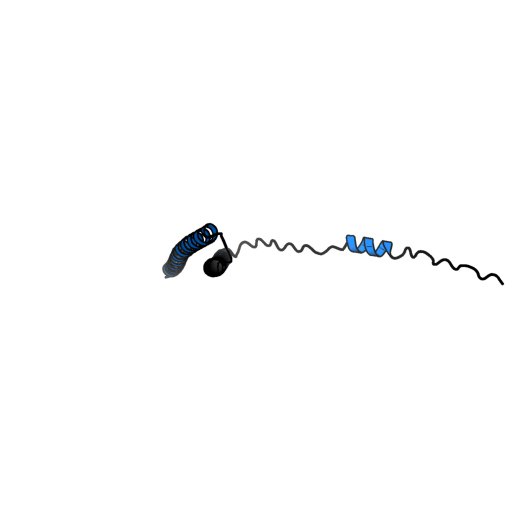A C 1
ATOM 684 O O . GLN A 1 95 ? -0.155 0.338 -14.105 1.00 89.12 95 GLN A O 1
ATOM 689 N N . LEU A 1 96 ? -0.082 0.787 -11.904 1.00 87.12 96 LEU A N 1
ATOM 690 C CA . LEU A 1 96 ? 1.364 0.973 -11.835 1.00 87.12 96 LEU A CA 1
ATOM 691 C C . LEU A 1 96 ? 2.129 -0.313 -12.174 1.00 87.12 96 LEU A C 1
ATOM 693 O O . LEU A 1 96 ? 3.095 -0.272 -12.930 1.00 87.12 96 LEU A O 1
ATOM 697 N N . ARG A 1 97 ? 1.653 -1.470 -11.699 1.00 84.62 97 ARG A N 1
ATOM 698 C CA . ARG A 1 97 ? 2.180 -2.795 -12.052 1.00 84.62 97 ARG A CA 1
ATOM 699 C C . ARG A 1 97 ? 2.070 -3.052 -13.553 1.00 84.62 97 ARG A C 1
ATOM 701 O O . ARG A 1 97 ? 3.039 -3.497 -14.160 1.00 84.62 97 ARG A O 1
ATOM 708 N N . ASN A 1 98 ? 0.918 -2.756 -14.154 1.00 90.50 98 ASN A N 1
ATOM 709 C CA . ASN A 1 98 ? 0.724 -2.928 -15.594 1.00 90.50 98 ASN A CA 1
ATOM 710 C C . ASN A 1 98 ? 1.672 -2.021 -16.394 1.00 90.50 98 ASN A C 1
ATOM 712 O O . ASN A 1 98 ? 2.343 -2.500 -17.303 1.00 90.50 98 ASN A O 1
ATOM 716 N N . LYS A 1 99 ? 1.815 -0.751 -15.998 1.00 86.94 99 LYS A N 1
ATOM 717 C CA . LYS A 1 99 ? 2.737 0.202 -16.637 1.00 86.94 99 LYS A CA 1
ATOM 718 C C . LYS A 1 99 ? 4.209 -0.178 -16.466 1.00 86.94 99 LYS A C 1
ATOM 720 O O . LYS A 1 99 ? 4.979 -0.022 -17.405 1.00 86.94 99 LYS A O 1
ATOM 725 N N . ALA A 1 100 ? 4.599 -0.732 -15.319 1.00 83.06 100 ALA A N 1
ATOM 726 C CA . ALA A 1 100 ? 5.951 -1.249 -15.107 1.00 83.06 100 ALA A CA 1
ATOM 727 C C . ALA A 1 100 ? 6.254 -2.466 -16.004 1.00 83.06 100 ALA A C 1
ATOM 729 O O . ALA A 1 100 ? 7.354 -2.579 -16.540 1.00 83.06 100 ALA A O 1
ATOM 730 N N . ILE A 1 101 ? 5.273 -3.356 -16.202 1.00 87.12 101 ILE A N 1
ATOM 731 C CA . ILE A 1 101 ? 5.391 -4.500 -17.120 1.00 87.12 101 ILE A CA 1
ATOM 732 C C . ILE A 1 101 ? 5.487 -4.028 -18.579 1.00 87.12 101 ILE A C 1
ATOM 734 O O . ILE A 1 101 ? 6.313 -4.552 -19.323 1.00 87.12 101 ILE A O 1
ATOM 738 N N . GLU A 1 102 ? 4.672 -3.053 -18.987 1.00 84.81 102 GLU A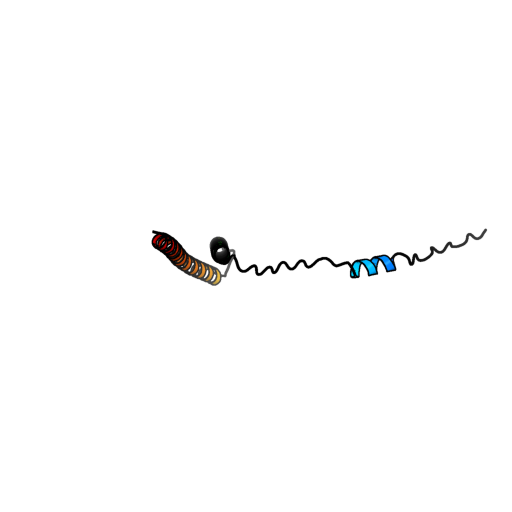 N 1
ATOM 739 C CA . GLU A 1 102 ? 4.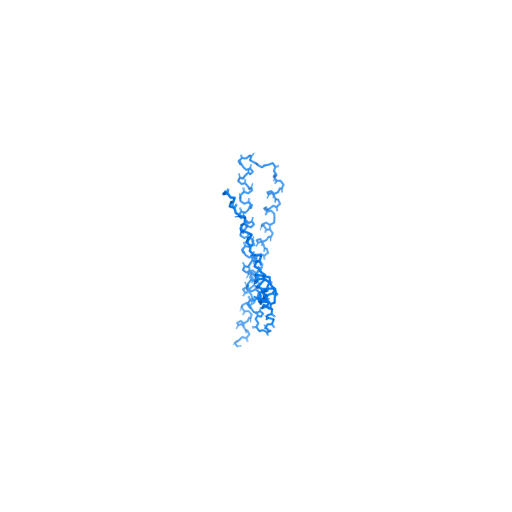736 -2.440 -20.323 1.00 84.81 102 GLU A CA 1
ATOM 740 C C . GLU A 1 102 ? 6.099 -1.779 -20.569 1.00 84.81 102 GLU A C 1
ATOM 742 O O . GLU A 1 102 ? 6.749 -2.080 -21.565 1.00 84.81 102 GLU A O 1
ATOM 747 N N . ALA A 1 103 ? 6.586 -0.967 -19.625 1.00 83.12 103 ALA A N 1
ATOM 748 C CA . ALA A 1 103 ? 7.890 -0.313 -19.727 1.00 83.12 103 ALA A CA 1
ATOM 749 C C . ALA A 1 103 ? 9.043 -1.325 -19.847 1.00 83.12 103 ALA A C 1
ATOM 751 O O . ALA A 1 103 ? 9.960 -1.132 -20.642 1.00 83.12 103 ALA A O 1
ATOM 752 N N . TYR A 1 104 ? 8.981 -2.436 -19.104 1.00 82.56 104 TYR A N 1
ATOM 753 C CA . TYR A 1 104 ? 9.954 -3.521 -19.236 1.00 82.56 104 TYR A CA 1
ATOM 754 C C . TYR A 1 104 ? 9.903 -4.183 -20.624 1.00 82.56 104 TYR A C 1
ATOM 756 O O . TYR A 1 104 ? 10.947 -4.451 -21.219 1.00 82.56 104 TYR A O 1
ATOM 764 N N . GLN A 1 105 ? 8.702 -4.419 -21.165 1.00 81.88 105 GLN A N 1
ATOM 765 C CA . GLN A 1 105 ? 8.537 -4.968 -22.515 1.00 81.88 105 GLN A CA 1
ATOM 766 C C . GLN A 1 105 ? 9.050 -4.012 -23.600 1.00 81.88 105 GLN A C 1
ATOM 768 O O . GLN A 1 105 ? 9.717 -4.466 -24.530 1.00 81.88 105 GLN A O 1
ATOM 773 N N . ASP A 1 106 ? 8.788 -2.711 -23.484 1.00 78.44 106 ASP A N 1
ATOM 774 C CA . ASP A 1 106 ? 9.243 -1.707 -24.452 1.00 78.44 106 ASP A CA 1
ATOM 775 C C . ASP A 1 106 ? 10.772 -1.584 -24.482 1.00 78.44 106 ASP A C 1
ATOM 777 O O . ASP A 1 106 ? 11.361 -1.579 -25.564 1.00 78.44 106 ASP A O 1
ATOM 781 N N . VAL A 1 107 ? 11.436 -1.590 -23.318 1.00 77.56 107 VAL A N 1
ATOM 782 C CA . VAL A 1 107 ? 12.909 -1.603 -23.239 1.00 77.56 107 VAL A CA 1
ATOM 783 C C . VAL A 1 107 ? 13.493 -2.840 -23.929 1.00 77.56 107 VAL A C 1
ATOM 785 O O . VAL A 1 107 ? 14.471 -2.723 -24.667 1.00 77.56 107 VAL A O 1
ATOM 788 N N . MET A 1 108 ? 12.879 -4.017 -23.756 1.00 74.00 108 MET A N 1
ATOM 789 C CA . MET A 1 108 ? 13.341 -5.241 -24.425 1.00 74.00 108 MET A CA 1
ATOM 790 C C . MET A 1 108 ? 13.105 -5.219 -25.941 1.00 74.00 108 MET A C 1
ATOM 792 O O . MET A 1 108 ? 13.916 -5.758 -26.689 1.00 74.00 108 MET A O 1
ATOM 796 N N . ARG A 1 109 ? 12.037 -4.566 -26.419 1.00 71.88 109 ARG A N 1
ATOM 797 C CA . ARG A 1 109 ? 11.767 -4.402 -27.861 1.00 71.88 109 ARG A CA 1
ATOM 798 C C . ARG A 1 109 ? 12.680 -3.376 -28.533 1.00 71.88 109 ARG A C 1
ATOM 800 O O . ARG A 1 109 ? 12.831 -3.443 -29.746 1.00 71.88 109 ARG A O 1
ATOM 807 N N . MET A 1 110 ? 13.290 -2.460 -27.779 1.00 70.06 110 MET A N 1
ATOM 808 C CA . MET A 1 110 ? 14.296 -1.528 -28.305 1.00 70.06 110 MET A CA 1
ATOM 809 C C . MET A 1 110 ? 15.681 -2.161 -28.518 1.00 70.06 110 MET A C 1
ATOM 811 O O . MET A 1 110 ? 16.497 -1.571 -29.220 1.00 70.06 110 MET A O 1
ATOM 815 N N . GLN A 1 111 ? 15.976 -3.312 -27.902 1.00 56.31 111 GLN A N 1
ATOM 816 C CA . GLN A 1 111 ? 17.307 -3.942 -27.933 1.00 56.31 111 GLN A CA 1
ATOM 817 C C . GLN A 1 111 ? 17.474 -5.060 -28.979 1.00 56.31 111 GLN A C 1
ATOM 819 O O . GLN A 1 111 ? 18.535 -5.685 -29.010 1.00 56.31 111 GLN A O 1
ATOM 824 N N . VAL A 1 112 ? 16.472 -5.317 -29.827 1.00 55.41 112 VAL A N 1
ATOM 825 C CA . VAL A 1 112 ? 16.556 -6.297 -30.930 1.00 55.41 112 VAL A CA 1
ATOM 826 C C . VAL A 1 112 ? 16.718 -5.637 -32.290 1.00 55.41 112 VAL A C 1
ATOM 828 O O . VAL A 1 112 ? 16.122 -4.559 -32.502 1.00 55.41 112 VAL A O 1
#

Secondary structure (DSSP, 8-state):
--PPP-PPPP-GGGHHHHHHHHTT-----------SS-HHHHHHHHHHHHHHHHHHHHHHHHHHHHHHHTT----HHHHHHHHHHHHHHHHHHHHHHHHHHHHHHHHHHH--

Sequence (112 aa):
MIRSATAKPMNLGSIEADLRSIGGSSGVKGKNQVDGASN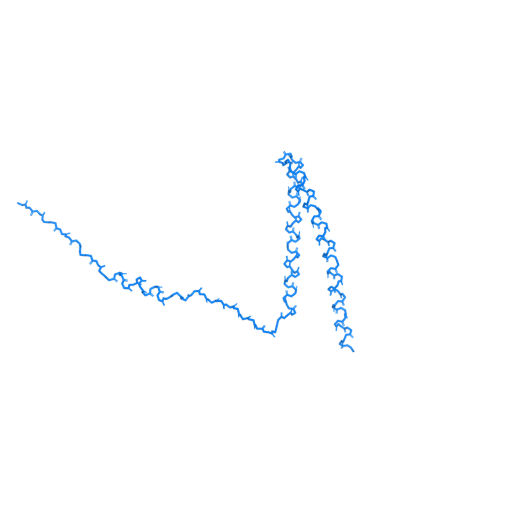DGEFLNLLKEGIADVNKSMKESDKASMDLATGKSSNIHETMLSVAKAELGLNMMVQLRNKAIEAYQDVMRMQV

Foldseek 3Di:
DDDDDDDDDDDPVVVVVVVVVVVPPPDDPPPPPPPVPCPVPVVVVVLVVLVVVLVVLVVVLVVVVVCVVVVNDPPPVVSVVSVVVSVVSVVVNVVVVVVVVVVVVVVVVVVD

pLDDT: mean 70.12, std 13.97, range [39.84, 91.38]